Protein AF-A0A1F6PQD3-F1 (afdb_monomer_lite)

pLDDT: mean 95.88, std 4.0, range [68.31, 98.69]

Structure (mmCIF, N/CA/C/O backbone):
data_AF-A0A1F6PQD3-F1
#
_entry.id   AF-A0A1F6PQD3-F1
#
loop_
_atom_site.group_PDB
_atom_site.id
_atom_site.type_symbol
_atom_site.label_atom_id
_atom_site.label_alt_id
_atom_site.label_comp_id
_atom_site.label_asym_id
_atom_site.label_entity_id
_atom_site.label_seq_id
_atom_site.pdbx_PDB_ins_code
_atom_site.Cartn_x
_atom_site.Cartn_y
_atom_site.Cartn_z
_atom_site.occupancy
_atom_site.B_iso_or_equiv
_atom_site.auth_seq_id
_atom_site.auth_comp_id
_atom_site.auth_asym_id
_atom_site.auth_atom_id
_atom_site.pdbx_PDB_model_num
ATOM 1 N N . MET A 1 1 ? 11.817 4.714 0.431 1.00 91.12 1 MET A N 1
ATOM 2 C CA . MET A 1 1 ? 10.820 5.778 0.144 1.00 91.12 1 MET A CA 1
ATOM 3 C C . MET A 1 1 ? 11.456 7.065 -0.376 1.00 91.12 1 MET A C 1
ATOM 5 O O . MET A 1 1 ? 10.840 7.738 -1.194 1.00 91.12 1 MET A O 1
ATOM 9 N N . ASP A 1 2 ? 12.665 7.434 0.057 1.00 92.88 2 ASP A N 1
ATOM 10 C CA . ASP A 1 2 ? 13.266 8.710 -0.346 1.00 92.88 2 ASP A CA 1
ATOM 11 C C . ASP A 1 2 ? 13.499 8.854 -1.857 1.00 92.88 2 ASP A C 1
ATOM 13 O O . ASP A 1 2 ? 13.842 7.905 -2.570 1.00 92.88 2 ASP A O 1
ATOM 17 N N . GLY A 1 3 ? 13.272 10.077 -2.343 1.00 91.56 3 GLY A N 1
ATOM 18 C CA . GLY A 1 3 ? 13.348 10.443 -3.755 1.00 91.56 3 GLY A CA 1
ATOM 19 C C . GLY A 1 3 ? 12.320 9.735 -4.643 1.00 91.56 3 GLY A C 1
ATOM 20 O O . GLY A 1 3 ? 12.621 9.506 -5.810 1.00 91.56 3 GLY A O 1
ATOM 21 N N . THR A 1 4 ? 11.185 9.310 -4.090 1.00 96.62 4 THR A N 1
ATOM 22 C CA . THR A 1 4 ? 10.043 8.796 -4.862 1.00 96.62 4 THR A CA 1
ATOM 23 C C . THR A 1 4 ? 8.781 9.590 -4.527 1.00 96.62 4 THR A C 1
ATOM 25 O O . THR A 1 4 ? 8.792 10.398 -3.590 1.00 96.62 4 THR A O 1
ATOM 28 N N . SER A 1 5 ? 7.678 9.333 -5.228 1.00 97.38 5 SER A N 1
ATOM 29 C CA . SER A 1 5 ? 6.355 9.879 -4.887 1.00 97.38 5 SER A CA 1
ATOM 30 C C . SER A 1 5 ? 5.873 9.478 -3.480 1.00 97.38 5 SER A C 1
ATOM 32 O O . SER A 1 5 ? 4.985 10.126 -2.926 1.00 97.38 5 SER A O 1
ATOM 34 N N . ALA A 1 6 ? 6.522 8.508 -2.820 1.00 97.69 6 ALA A N 1
ATOM 35 C CA . ALA A 1 6 ? 6.248 8.055 -1.450 1.00 97.69 6 ALA A CA 1
ATOM 36 C C . ALA A 1 6 ? 6.547 9.085 -0.330 1.00 97.69 6 ALA A C 1
ATOM 38 O O . ALA A 1 6 ? 6.495 8.744 0.853 1.00 97.69 6 ALA A O 1
ATOM 39 N N . SER A 1 7 ? 6.905 10.334 -0.657 1.00 96.88 7 SER A N 1
ATOM 40 C CA . SER A 1 7 ? 7.257 11.367 0.334 1.00 96.88 7 SER A CA 1
ATOM 41 C C . SER A 1 7 ? 6.113 11.674 1.307 1.00 96.88 7 SER A C 1
ATOM 43 O O . SER A 1 7 ? 6.344 11.801 2.512 1.00 96.88 7 SER A O 1
ATOM 45 N N . TRP A 1 8 ? 4.873 11.746 0.807 1.00 97.12 8 TRP A N 1
ATOM 46 C CA . TRP A 1 8 ? 3.695 11.918 1.660 1.00 97.12 8 TRP A CA 1
ATOM 47 C C . TRP A 1 8 ? 3.503 10.712 2.585 1.00 97.12 8 TRP A C 1
ATOM 49 O O . TRP A 1 8 ? 3.454 10.897 3.801 1.00 97.12 8 TRP A O 1
ATOM 59 N N . ALA A 1 9 ? 3.519 9.490 2.040 1.00 98.25 9 ALA A N 1
ATOM 60 C CA . ALA A 1 9 ? 3.370 8.267 2.827 1.00 98.25 9 ALA A CA 1
ATOM 61 C C . ALA A 1 9 ? 4.427 8.146 3.931 1.00 98.25 9 ALA A C 1
ATOM 63 O O . ALA A 1 9 ? 4.099 7.843 5.074 1.00 98.25 9 ALA A O 1
ATOM 64 N N . LYS A 1 10 ? 5.694 8.467 3.634 1.00 98.31 10 LYS A N 1
ATOM 65 C CA . LYS A 1 10 ? 6.766 8.493 4.640 1.00 98.31 10 LYS A CA 1
ATOM 66 C C . LYS A 1 10 ? 6.420 9.430 5.800 1.00 98.31 10 LYS A C 1
ATOM 68 O O . LYS A 1 10 ? 6.583 9.054 6.957 1.00 98.31 10 LYS A O 1
ATOM 73 N N . LYS A 1 11 ? 5.947 10.647 5.512 1.00 98.25 11 LYS A N 1
ATOM 74 C CA . LYS A 1 11 ? 5.551 11.611 6.553 1.00 98.25 11 LYS A CA 1
ATOM 75 C C . LYS A 1 11 ? 4.341 11.116 7.345 1.00 98.25 11 LYS A C 1
ATOM 77 O O . LYS A 1 11 ? 4.347 11.247 8.566 1.00 98.25 11 LYS A O 1
ATOM 82 N N . ALA A 1 12 ? 3.350 10.535 6.669 1.00 98.12 12 ALA A N 1
ATOM 83 C CA . ALA A 1 12 ? 2.183 9.943 7.309 1.00 98.12 12 ALA A CA 1
ATOM 84 C C . ALA A 1 12 ? 2.594 8.829 8.279 1.00 98.12 12 ALA A C 1
ATOM 86 O O . ALA A 1 12 ? 2.268 8.905 9.459 1.00 98.12 12 ALA A O 1
ATOM 87 N N . ILE A 1 13 ? 3.421 7.876 7.847 1.00 98.44 13 ILE A N 1
ATOM 88 C CA . ILE A 1 13 ? 3.939 6.794 8.699 1.00 98.44 13 ILE A CA 1
ATOM 89 C C . ILE A 1 13 ? 4.696 7.342 9.916 1.00 98.44 13 ILE A C 1
ATOM 91 O O . ILE A 1 13 ? 4.550 6.823 11.019 1.00 98.44 13 ILE A O 1
ATOM 95 N N . LEU A 1 14 ? 5.457 8.426 9.750 1.00 98.38 14 LEU A N 1
ATOM 96 C CA . LEU A 1 14 ? 6.214 9.065 10.833 1.00 98.38 14 LEU A CA 1
ATOM 97 C C . LEU A 1 14 ? 5.371 9.954 11.766 1.00 98.38 14 LEU A C 1
ATOM 99 O O . LEU A 1 14 ? 5.919 10.529 12.703 1.00 98.38 14 LEU A O 1
ATOM 103 N N . GLY A 1 15 ? 4.057 10.053 11.552 1.00 97.69 15 GLY A N 1
ATOM 104 C CA . GLY A 1 15 ? 3.124 10.700 12.478 1.00 97.69 15 GLY A CA 1
ATOM 105 C C . GLY A 1 15 ? 2.415 11.941 11.951 1.00 97.69 15 GLY A C 1
ATOM 106 O O . GLY A 1 15 ? 1.550 12.471 12.642 1.00 97.69 15 GLY A O 1
ATOM 107 N N . ASN A 1 16 ? 2.705 12.379 10.723 1.00 97.94 16 ASN A N 1
ATOM 108 C CA . ASN A 1 16 ? 1.917 13.413 10.047 1.00 97.94 16 ASN A CA 1
ATOM 109 C C . ASN A 1 16 ? 0.663 12.801 9.395 1.00 97.94 16 ASN A C 1
ATOM 111 O O . ASN A 1 16 ? 0.520 12.802 8.173 1.00 97.94 16 ASN A O 1
ATOM 115 N N . ASN A 1 17 ? -0.186 12.203 10.226 1.00 96.31 17 ASN A N 1
ATOM 116 C CA . ASN A 1 17 ? -1.394 11.468 9.857 1.00 96.31 17 ASN A CA 1
ATOM 117 C C . ASN A 1 17 ? -2.545 11.827 10.820 1.00 96.31 17 ASN A C 1
ATOM 119 O O . ASN A 1 17 ? -2.340 12.553 11.796 1.00 96.31 17 ASN A O 1
ATOM 123 N N . ALA A 1 18 ? -3.738 11.275 10.593 1.00 94.12 18 ALA A N 1
ATOM 124 C CA . ALA A 1 18 ? -4.941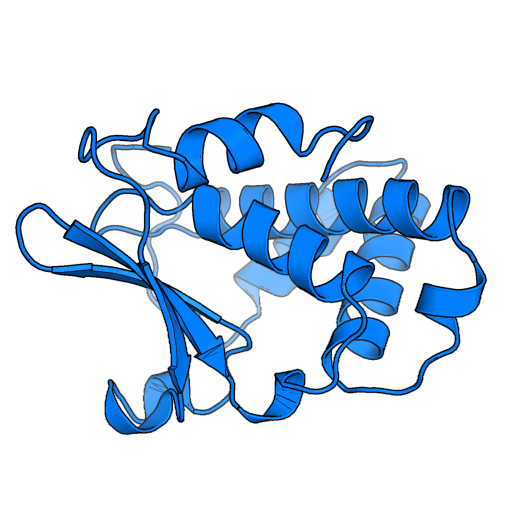 11.549 11.386 1.00 94.12 18 ALA A CA 1
ATOM 125 C C . ALA A 1 18 ? -4.811 11.262 12.899 1.00 94.12 18 ALA A C 1
ATOM 127 O O . ALA A 1 18 ? -5.546 11.838 13.702 1.00 94.12 18 ALA A O 1
ATOM 128 N N . SER A 1 19 ? -3.883 10.396 13.322 1.00 96.00 19 SER A N 1
ATOM 129 C CA . SER A 1 19 ? -3.618 10.143 14.746 1.00 96.00 19 SER A CA 1
ATOM 130 C C . SER A 1 19 ? -2.674 11.148 15.405 1.00 96.00 19 SER A C 1
ATOM 132 O O . SER A 1 19 ? -2.672 11.265 16.636 1.00 96.00 19 SER A O 1
ATOM 134 N N . GLY A 1 20 ? -1.846 11.843 14.619 1.00 97.62 20 GLY A N 1
ATOM 135 C CA . GLY A 1 20 ? -0.723 12.640 15.119 1.00 97.62 20 GLY A CA 1
ATOM 136 C C . GLY A 1 20 ? 0.382 11.809 15.790 1.00 97.62 20 GLY A C 1
ATOM 137 O O . GLY A 1 20 ? 1.197 12.362 16.526 1.00 97.62 20 GLY A O 1
ATOM 138 N N . LEU A 1 21 ? 0.386 10.485 15.603 1.00 98.00 21 LEU A N 1
ATOM 139 C CA . LEU A 1 21 ? 1.349 9.543 16.174 1.00 98.00 21 LEU A CA 1
ATOM 140 C C . LEU A 1 21 ? 1.990 8.711 15.056 1.00 98.00 21 LEU A C 1
ATOM 142 O O . LEU A 1 21 ? 1.303 8.379 14.084 1.00 98.00 21 LEU A O 1
ATOM 146 N N . PRO A 1 22 ? 3.271 8.316 15.180 1.00 98.31 22 PRO A N 1
ATOM 147 C CA . PRO A 1 22 ? 3.871 7.368 14.249 1.00 98.31 22 PRO A CA 1
ATOM 148 C C . PRO A 1 22 ? 3.039 6.086 14.151 1.00 98.31 22 PRO A C 1
ATOM 150 O O . PRO A 1 22 ? 2.603 5.542 15.172 1.00 98.31 22 PRO A O 1
ATOM 153 N N . MET A 1 23 ? 2.816 5.606 12.929 1.00 98.50 23 MET A N 1
ATOM 154 C CA . MET A 1 23 ? 2.128 4.338 12.690 1.00 98.50 23 MET A CA 1
ATOM 155 C C . MET A 1 23 ? 2.992 3.185 13.215 1.00 98.50 23 MET A C 1
ATOM 157 O O . MET A 1 23 ? 4.219 3.208 13.096 1.00 98.50 23 MET A O 1
ATOM 161 N N . LYS A 1 24 ? 2.364 2.164 13.802 1.00 98.19 24 LYS A N 1
ATOM 162 C CA . LYS A 1 24 ? 3.063 0.959 14.270 1.00 98.19 24 LYS A CA 1
ATOM 163 C C . LYS A 1 24 ? 3.087 -0.095 13.172 1.00 98.19 24 LYS A C 1
ATOM 165 O O . LYS A 1 24 ? 2.037 -0.444 12.651 1.00 98.19 24 LYS A O 1
ATOM 170 N N . LEU A 1 25 ? 4.271 -0.601 12.846 1.00 98.00 25 LEU A N 1
ATOM 171 C CA . LEU A 1 25 ? 4.460 -1.625 11.819 1.00 98.00 25 LEU A CA 1
ATOM 172 C C . LEU A 1 25 ? 4.692 -2.982 12.488 1.00 98.00 25 LEU A C 1
ATOM 174 O O . LEU A 1 25 ? 5.531 -3.085 13.384 1.00 98.00 25 LEU A O 1
ATOM 178 N N . GLU A 1 26 ? 3.983 -4.017 12.043 1.00 97.75 26 GLU A N 1
ATOM 179 C CA . GLU A 1 26 ? 4.132 -5.382 12.559 1.00 97.75 26 GLU A CA 1
ATOM 180 C C . GLU A 1 26 ? 3.919 -6.408 11.439 1.00 97.75 26 GLU A C 1
ATOM 182 O O . GLU A 1 26 ? 2.945 -6.330 10.690 1.00 97.75 26 GLU A O 1
ATOM 187 N N . PHE A 1 27 ? 4.813 -7.396 11.340 1.00 98.31 27 PHE A N 1
ATOM 188 C CA . PHE A 1 27 ? 4.552 -8.590 10.538 1.00 98.31 27 PHE A CA 1
ATOM 189 C C . PHE A 1 27 ? 3.675 -9.556 11.336 1.00 98.31 27 PHE A C 1
ATOM 191 O O . PHE A 1 27 ? 4.014 -9.899 12.470 1.00 98.31 27 PHE A O 1
ATOM 198 N N . LYS A 1 28 ? 2.554 -9.990 10.756 1.00 97.12 28 LYS A N 1
ATOM 199 C CA . LYS A 1 28 ? 1.551 -10.814 11.438 1.00 97.12 28 LYS A CA 1
ATOM 200 C C . LYS A 1 28 ? 0.898 -11.821 10.492 1.00 97.12 28 LYS A C 1
ATOM 202 O O . LYS A 1 28 ? 0.817 -11.607 9.283 1.00 97.12 28 LYS A O 1
ATOM 207 N N . ASN A 1 29 ? 0.372 -12.913 11.046 1.00 97.50 29 ASN A N 1
ATOM 208 C CA . ASN A 1 29 ? -0.645 -13.698 10.359 1.00 97.50 29 ASN A CA 1
ATOM 209 C C . ASN A 1 29 ? -1.968 -12.914 10.368 1.00 97.50 29 ASN A C 1
ATOM 211 O O . ASN A 1 29 ? -2.580 -12.734 11.419 1.00 97.50 29 ASN A O 1
ATOM 215 N N . LEU A 1 30 ? -2.406 -12.428 9.206 1.00 96.94 30 LEU A N 1
ATOM 216 C CA . LEU A 1 30 ? -3.596 -11.573 9.117 1.00 96.94 30 LEU A CA 1
ATOM 217 C C . LEU A 1 30 ? -4.900 -12.336 9.399 1.00 96.94 30 LEU A C 1
ATOM 219 O O . LEU A 1 30 ? -5.874 -11.726 9.836 1.00 96.94 30 LEU A O 1
ATOM 223 N N . ALA A 1 31 ? -4.896 -13.666 9.256 1.00 96.75 31 ALA A N 1
ATOM 224 C CA . ALA A 1 31 ? -6.027 -14.512 9.638 1.00 96.75 31 ALA A CA 1
ATOM 225 C C . ALA A 1 31 ? -6.347 -14.446 11.145 1.00 96.75 31 ALA A C 1
ATOM 227 O O . ALA A 1 31 ? -7.482 -14.701 11.538 1.00 96.75 31 ALA A O 1
ATOM 228 N N . ASP A 1 32 ? -5.370 -14.066 11.981 1.00 96.19 32 ASP A N 1
ATOM 229 C CA . ASP A 1 32 ? -5.567 -13.880 13.424 1.00 96.19 32 ASP A CA 1
ATOM 230 C C . ASP A 1 32 ? -6.421 -12.635 13.738 1.00 96.19 32 ASP A C 1
ATOM 232 O O . ASP A 1 32 ? -6.930 -12.502 14.849 1.00 96.19 32 ASP A O 1
ATOM 236 N N . ILE A 1 33 ? -6.543 -11.698 12.785 1.00 93.38 33 ILE A N 1
ATOM 237 C CA . ILE A 1 33 ? -7.430 -10.528 12.886 1.00 93.38 33 ILE A CA 1
ATOM 238 C C . ILE A 1 33 ? -8.832 -10.913 12.404 1.00 93.38 33 ILE A C 1
ATOM 240 O O . ILE A 1 33 ? -9.811 -10.701 13.114 1.00 93.38 33 ILE A O 1
ATOM 244 N N . SER A 1 34 ? -8.921 -11.486 11.203 1.00 93.38 34 SER A N 1
ATOM 245 C CA . SER A 1 34 ? -10.133 -12.099 10.655 1.00 93.38 34 SER A CA 1
ATOM 246 C C . SER A 1 34 ? -9.741 -13.119 9.582 1.00 93.38 34 SER A C 1
ATOM 248 O O . SER A 1 34 ? -8.846 -12.820 8.784 1.00 93.38 34 SER A O 1
ATOM 250 N N . PRO A 1 35 ? -10.420 -14.280 9.480 1.00 92.94 35 PRO A N 1
ATOM 251 C CA .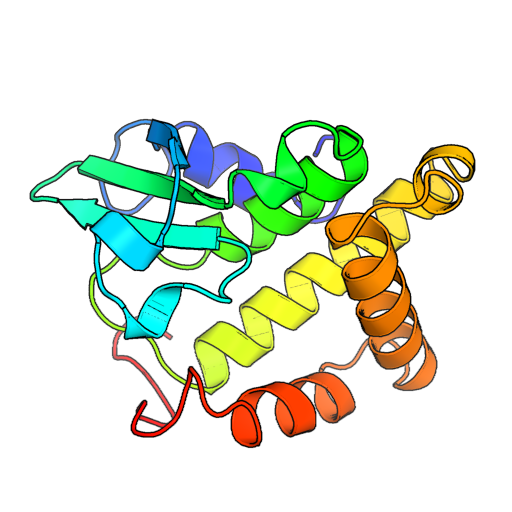 PRO A 1 35 ? -10.206 -15.235 8.391 1.00 92.94 35 PRO A CA 1
ATOM 252 C C . PRO A 1 35 ? -10.320 -14.615 6.992 1.00 92.94 35 PRO A C 1
ATOM 254 O O . PRO A 1 35 ? -9.616 -15.043 6.078 1.00 92.94 35 PRO A O 1
ATOM 257 N N . ASP A 1 36 ? -11.141 -13.573 6.835 1.00 91.38 36 ASP A N 1
ATOM 258 C CA . ASP A 1 36 ? -11.335 -12.869 5.560 1.00 91.38 36 ASP A CA 1
ATOM 259 C C . ASP A 1 36 ? -10.050 -12.193 5.057 1.00 91.38 36 ASP A C 1
ATOM 261 O O . ASP A 1 36 ? -9.851 -12.027 3.853 1.00 91.38 36 ASP A O 1
ATOM 265 N N . TYR A 1 37 ? -9.131 -11.864 5.969 1.00 93.62 37 TYR A N 1
ATOM 266 C CA . TYR A 1 37 ? -7.863 -11.213 5.653 1.00 93.62 37 TYR A CA 1
ATOM 267 C C . TYR A 1 37 ? -6.708 -12.188 5.428 1.00 93.62 37 TYR A C 1
ATOM 269 O O . TYR A 1 37 ? -5.589 -11.754 5.156 1.00 93.62 37 TYR A O 1
ATOM 277 N N . ALA A 1 38 ? -6.939 -13.503 5.504 1.00 93.25 38 ALA A N 1
ATOM 278 C CA . ALA A 1 38 ? -5.877 -14.511 5.426 1.00 93.25 38 ALA A CA 1
ATOM 279 C C . ALA A 1 38 ? -4.971 -14.352 4.189 1.00 93.25 38 ALA A C 1
ATOM 281 O O . ALA A 1 38 ? -3.760 -14.571 4.260 1.00 93.25 38 ALA A O 1
ATOM 282 N N . ASN A 1 39 ? -5.555 -13.929 3.065 1.00 92.81 39 ASN A N 1
ATOM 283 C CA . ASN A 1 39 ? -4.851 -13.787 1.792 1.00 92.81 39 ASN A CA 1
ATOM 284 C C . ASN A 1 39 ? -4.352 -12.366 1.500 1.00 92.81 39 ASN A C 1
ATOM 286 O O . ASN A 1 39 ? -3.627 -12.183 0.519 1.00 92.81 39 ASN A O 1
ATOM 290 N N . PHE A 1 40 ? -4.689 -11.383 2.338 1.00 95.81 40 PHE A N 1
ATOM 291 C CA . PHE A 1 40 ? -4.281 -9.994 2.141 1.00 95.81 40 PHE A CA 1
ATOM 292 C C . PHE A 1 40 ? -2.761 -9.866 2.301 1.00 95.81 40 PHE A C 1
ATOM 294 O O . PHE A 1 40 ? -2.110 -10.670 2.980 1.00 95.81 40 PHE A O 1
ATOM 301 N N . ASP A 1 41 ? -2.180 -8.878 1.625 1.00 97.50 41 ASP A N 1
ATOM 302 C CA . ASP A 1 41 ? -0.742 -8.609 1.689 1.00 97.50 41 ASP A CA 1
ATOM 303 C C . ASP A 1 41 ? -0.385 -7.731 2.887 1.00 97.50 41 ASP A C 1
ATOM 305 O O . ASP A 1 41 ? 0.616 -7.989 3.561 1.00 97.50 41 ASP A O 1
ATOM 309 N N . ALA A 1 42 ? -1.232 -6.751 3.185 1.00 97.94 42 ALA A N 1
ATOM 310 C CA . ALA A 1 42 ? -1.175 -5.928 4.376 1.00 97.94 42 ALA A CA 1
ATOM 311 C C . ALA A 1 42 ? -2.567 -5.362 4.713 1.00 97.94 42 ALA A C 1
ATOM 313 O O . ALA A 1 42 ? -3.539 -5.622 4.000 1.00 97.94 42 ALA A O 1
ATOM 314 N N . LEU A 1 43 ? -2.652 -4.694 5.864 1.00 96.12 43 LEU A N 1
ATOM 315 C CA . LEU A 1 43 ? -3.827 -3.982 6.356 1.00 96.12 43 LEU A CA 1
ATOM 316 C C . LEU A 1 43 ? -3.406 -2.712 7.103 1.00 96.12 43 LEU A C 1
ATOM 318 O O . LEU A 1 43 ? -2.668 -2.785 8.095 1.00 96.12 43 LEU A O 1
ATOM 322 N N . GLY A 1 44 ? -3.971 -1.578 6.709 1.00 95.38 44 GLY A N 1
ATOM 323 C CA . GLY A 1 44 ? -4.124 -0.401 7.548 1.00 95.38 44 GLY A CA 1
ATOM 324 C C . GLY A 1 44 ? -5.165 -0.675 8.630 1.00 95.38 44 GLY A C 1
ATOM 325 O O . GLY A 1 44 ? -6.261 -1.161 8.354 1.00 95.38 44 GLY A O 1
ATOM 326 N N . TRP A 1 45 ? -4.821 -0.414 9.889 1.00 94.81 45 TRP A N 1
ATOM 327 C CA . TRP A 1 45 ? -5.714 -0.705 11.007 1.00 94.81 45 TRP A CA 1
ATOM 328 C C . TRP A 1 45 ? -5.695 0.395 12.054 1.00 94.81 45 TRP A C 1
ATOM 330 O O . TRP A 1 45 ? -4.638 0.809 12.538 1.00 94.81 45 TRP A O 1
ATOM 340 N N . LYS A 1 46 ? -6.877 0.827 12.485 1.00 93.62 46 LYS A N 1
ATOM 341 C CA . LYS A 1 46 ? -7.028 1.793 13.569 1.00 93.62 46 LYS A CA 1
ATOM 342 C C . LYS A 1 46 ? -7.486 1.095 14.843 1.00 93.62 46 LYS A C 1
ATOM 344 O O . LYS A 1 46 ? -8.440 0.326 14.854 1.00 93.62 46 LYS A O 1
ATOM 349 N N . LYS A 1 47 ? -6.791 1.363 15.950 1.00 92.81 47 LYS A N 1
ATOM 350 C CA . LYS A 1 47 ? -7.191 0.909 17.288 1.00 92.81 47 LYS A CA 1
ATOM 351 C C . LYS A 1 47 ? -7.147 2.082 18.256 1.00 92.81 47 LYS A C 1
ATOM 353 O O . LYS A 1 47 ? -6.084 2.481 18.741 1.00 92.81 47 LYS A O 1
ATOM 358 N N . GLY A 1 48 ? -8.322 2.641 18.539 1.00 93.25 48 GLY A N 1
ATOM 359 C CA . GLY A 1 48 ? -8.438 3.886 19.292 1.00 93.25 48 GLY A CA 1
ATOM 360 C C . GLY A 1 48 ? -7.729 5.022 18.554 1.00 93.25 48 GLY A C 1
ATOM 361 O O . GLY A 1 48 ? -8.031 5.302 17.397 1.00 93.25 48 GLY A O 1
ATOM 362 N N . LYS A 1 49 ? -6.758 5.669 19.210 1.00 94.69 49 LYS A N 1
ATOM 363 C CA . LYS A 1 49 ? -5.965 6.737 18.583 1.00 94.69 49 LYS A CA 1
ATOM 364 C C . LYS A 1 49 ? -4.806 6.211 17.729 1.00 94.69 49 LYS A C 1
ATOM 366 O O . LYS A 1 49 ? -4.299 6.956 16.912 1.00 94.69 49 LYS A O 1
ATOM 371 N N . GLN A 1 50 ? -4.356 4.972 17.904 1.00 97.19 50 GLN A N 1
ATOM 372 C CA . GLN A 1 50 ? -3.155 4.473 17.230 1.00 97.19 50 GLN A CA 1
ATOM 373 C C . GLN A 1 50 ? -3.493 3.867 15.862 1.00 97.19 50 GLN A C 1
ATOM 375 O O . GLN A 1 50 ? -4.391 3.030 15.763 1.00 97.19 50 GLN A O 1
ATOM 380 N N . LEU A 1 51 ? -2.721 4.243 14.840 1.00 97.88 51 LEU A N 1
ATOM 381 C CA . LEU A 1 51 ? -2.718 3.595 13.528 1.00 97.88 51 LEU A CA 1
ATOM 382 C C . LEU A 1 51 ? -1.636 2.514 13.457 1.00 97.88 51 LEU A C 1
ATOM 384 O O . LEU A 1 51 ? -0.536 2.681 14.000 1.00 97.88 51 LEU A O 1
ATOM 388 N N . TYR A 1 52 ? -1.957 1.426 12.775 1.00 97.94 52 TYR A N 1
ATOM 389 C CA . TYR A 1 52 ? -1.112 0.265 12.556 1.00 97.94 52 TYR A CA 1
ATOM 390 C C . TYR A 1 52 ? -1.054 -0.048 11.065 1.00 97.94 52 TYR A C 1
ATOM 392 O O . TYR A 1 52 ? -2.025 0.167 10.346 1.00 97.94 52 TYR A O 1
ATOM 400 N N . ILE A 1 53 ? 0.077 -0.590 10.635 1.00 98.50 53 ILE A N 1
ATOM 401 C CA . ILE A 1 53 ? 0.217 -1.283 9.362 1.00 98.50 53 ILE A CA 1
ATOM 402 C C . ILE A 1 53 ? 0.632 -2.712 9.696 1.00 98.50 53 ILE A C 1
ATOM 404 O O . ILE A 1 53 ? 1.745 -2.947 10.181 1.00 98.50 53 ILE A O 1
ATOM 408 N N . PHE A 1 54 ? -0.269 -3.660 9.462 1.00 98.38 54 PHE A N 1
ATOM 409 C CA . PHE A 1 54 ? 0.025 -5.082 9.586 1.00 98.38 54 PHE A CA 1
ATOM 410 C C . PHE A 1 54 ? 0.438 -5.628 8.229 1.00 98.38 54 PHE A C 1
ATOM 412 O O . PHE A 1 54 ? -0.298 -5.477 7.264 1.00 98.38 54 PHE A O 1
ATOM 419 N N . ILE A 1 55 ? 1.593 -6.281 8.149 1.00 98.62 55 ILE A N 1
ATOM 420 C CA . ILE A 1 55 ? 2.091 -6.897 6.915 1.00 98.62 55 ILE A CA 1
ATOM 421 C C . ILE A 1 55 ? 2.020 -8.410 7.072 1.00 98.62 55 ILE A C 1
ATOM 423 O O . ILE A 1 55 ? 2.434 -8.955 8.095 1.00 98.62 55 ILE A O 1
ATOM 427 N N . ASN A 1 56 ? 1.516 -9.114 6.063 1.00 98.31 56 ASN A N 1
ATOM 428 C CA . ASN A 1 56 ? 1.432 -10.567 6.114 1.00 98.31 56 ASN A CA 1
ATOM 429 C C . ASN A 1 56 ? 2.832 -11.196 6.254 1.00 98.31 56 ASN A C 1
ATOM 431 O O . ASN A 1 56 ? 3.769 -10.827 5.541 1.00 98.31 56 ASN A O 1
ATOM 435 N N . ASN A 1 57 ? 2.970 -12.187 7.139 1.00 97.62 57 ASN A N 1
ATOM 436 C CA . ASN A 1 57 ? 4.228 -12.903 7.388 1.00 97.62 57 ASN A CA 1
ATOM 437 C C . ASN A 1 57 ? 4.895 -13.466 6.123 1.00 97.62 57 ASN A C 1
ATOM 439 O O . ASN A 1 57 ? 6.121 -13.563 6.078 1.00 97.62 57 ASN A O 1
ATOM 443 N N . LYS A 1 58 ? 4.121 -13.782 5.074 1.00 96.88 58 LYS A N 1
ATOM 444 C CA . LYS A 1 58 ? 4.659 -14.246 3.782 1.00 96.88 58 LYS A CA 1
ATOM 445 C C . LYS A 1 58 ? 5.624 -13.244 3.117 1.00 96.88 58 LYS A C 1
ATOM 447 O O . LYS A 1 58 ? 6.393 -13.634 2.243 1.00 96.88 58 LYS A O 1
ATOM 452 N N . HIS A 1 59 ? 5.620 -11.981 3.553 1.00 98.06 59 HIS A N 1
ATOM 453 C CA . HIS A 1 59 ? 6.431 -10.893 2.996 1.00 98.06 59 HIS A CA 1
ATOM 454 C C . HIS A 1 59 ? 7.630 -10.480 3.858 1.00 98.06 59 HIS A C 1
ATOM 456 O O . HIS A 1 59 ? 8.306 -9.515 3.515 1.00 98.06 59 HIS A O 1
ATOM 462 N N . GLN A 1 60 ? 7.939 -11.190 4.950 1.00 96.31 60 GLN A N 1
ATOM 463 C CA . GLN A 1 60 ? 9.046 -10.830 5.860 1.00 96.31 60 GLN A CA 1
ATOM 464 C C . GLN A 1 60 ? 10.412 -10.718 5.167 1.00 96.31 60 GLN A C 1
ATOM 466 O O . GLN A 1 60 ? 11.237 -9.897 5.556 1.00 96.31 60 GLN A O 1
ATOM 471 N N . ASN A 1 61 ? 10.632 -11.518 4.123 1.00 95.31 61 ASN A N 1
ATOM 472 C CA . ASN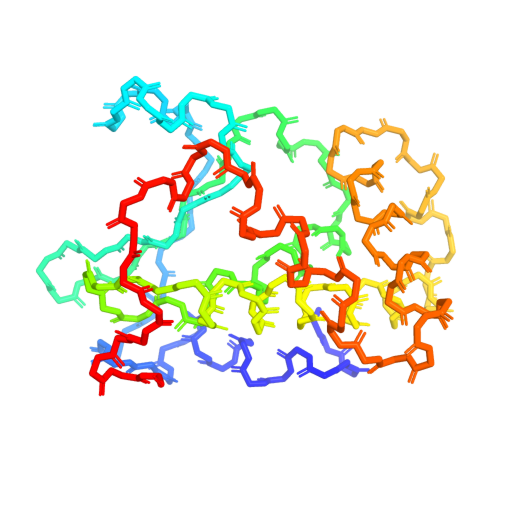 A 1 61 ? 11.880 -11.539 3.356 1.00 95.31 61 ASN A CA 1
ATOM 473 C C . ASN A 1 61 ? 11.800 -10.716 2.059 1.00 95.31 61 ASN A C 1
ATOM 475 O O . ASN A 1 61 ? 12.676 -10.833 1.201 1.00 95.31 61 ASN A O 1
ATOM 479 N N . ALA A 1 62 ? 10.738 -9.929 1.864 1.00 98.00 62 ALA A N 1
ATOM 480 C CA . ALA A 1 62 ? 10.629 -9.067 0.697 1.00 98.00 62 ALA A CA 1
ATOM 481 C C . ALA A 1 62 ? 11.692 -7.952 0.745 1.00 98.00 62 ALA A C 1
ATOM 483 O O . ALA A 1 62 ? 12.025 -7.460 1.827 1.00 98.00 62 ALA A O 1
ATOM 484 N N . PRO A 1 63 ? 12.230 -7.523 -0.411 1.00 97.94 63 PRO A N 1
ATOM 485 C CA . PRO A 1 63 ? 13.215 -6.451 -0.441 1.00 97.94 63 PRO A CA 1
ATOM 486 C C . PRO A 1 63 ? 12.628 -5.139 0.089 1.00 97.94 63 PRO A C 1
ATOM 488 O O . PRO A 1 63 ? 11.427 -4.876 -0.030 1.00 97.94 63 PRO A O 1
ATOM 491 N N . ALA A 1 64 ? 13.490 -4.286 0.644 1.00 97.56 64 ALA A N 1
ATOM 492 C CA . ALA A 1 64 ? 13.086 -3.028 1.269 1.00 97.56 64 ALA A CA 1
ATOM 493 C C . ALA A 1 64 ? 12.314 -2.108 0.306 1.00 97.56 64 ALA A C 1
ATOM 495 O O . ALA A 1 64 ? 11.419 -1.381 0.725 1.00 97.56 64 ALA A O 1
ATOM 496 N N . GLU A 1 65 ? 12.620 -2.155 -0.988 1.00 98.25 65 GLU A N 1
ATOM 497 C CA . GLU A 1 65 ? 11.922 -1.438 -2.053 1.00 98.25 65 GLU A CA 1
ATOM 498 C C . GLU A 1 65 ? 10.472 -1.901 -2.225 1.00 98.25 65 GLU A C 1
ATOM 500 O O . GLU A 1 65 ? 9.569 -1.077 -2.398 1.00 98.25 65 GLU A O 1
ATOM 505 N N . ALA A 1 66 ? 10.244 -3.214 -2.156 1.00 98.50 66 ALA A N 1
ATOM 506 C CA . ALA A 1 66 ? 8.915 -3.800 -2.251 1.00 98.50 66 ALA A CA 1
ATOM 507 C C . ALA A 1 66 ? 8.093 -3.455 -1.005 1.00 98.50 66 ALA A C 1
ATOM 509 O O . ALA A 1 66 ? 6.978 -2.951 -1.123 1.00 98.50 66 ALA A O 1
ATOM 510 N N . LEU A 1 67 ? 8.689 -3.606 0.184 1.00 98.62 67 LEU A N 1
ATOM 511 C CA . LEU A 1 67 ? 8.069 -3.190 1.444 1.00 98.62 67 LEU A CA 1
ATOM 512 C C . LEU A 1 67 ? 7.768 -1.688 1.455 1.00 98.62 67 LEU A C 1
ATOM 514 O O . LEU A 1 67 ? 6.691 -1.291 1.870 1.00 98.62 67 LEU A O 1
ATOM 518 N N . ALA A 1 68 ? 8.664 -0.838 0.950 1.00 98.31 68 ALA A N 1
ATOM 519 C CA . ALA A 1 68 ? 8.418 0.600 0.855 1.00 98.31 68 ALA A CA 1
ATOM 520 C C . ALA A 1 68 ? 7.239 0.947 -0.068 1.00 98.31 68 ALA A C 1
ATOM 522 O O . ALA A 1 68 ? 6.549 1.931 0.188 1.00 98.31 68 ALA A O 1
ATOM 523 N N . SER A 1 69 ? 7.018 0.161 -1.123 1.00 98.69 69 SER A N 1
ATOM 524 C CA . SER A 1 69 ? 5.886 0.345 -2.038 1.00 98.69 69 SER A CA 1
ATOM 525 C C . SER A 1 69 ? 4.579 -0.088 -1.366 1.00 98.69 69 SER A C 1
ATOM 527 O O . SER A 1 69 ? 3.620 0.682 -1.345 1.00 98.69 69 SER A O 1
ATOM 529 N N . LEU A 1 70 ? 4.575 -1.243 -0.695 1.00 98.69 70 LEU A N 1
ATOM 530 C CA . LEU A 1 70 ? 3.434 -1.698 0.104 1.00 98.69 70 LEU A CA 1
ATOM 531 C C . LEU A 1 70 ? 3.102 -0.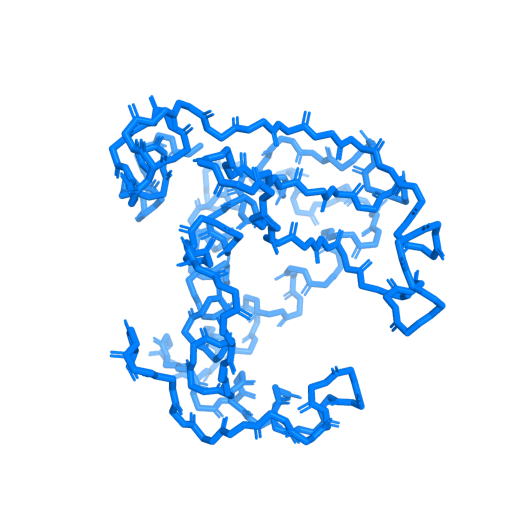710 1.233 1.00 98.69 70 LEU A C 1
ATOM 533 O O . LEU A 1 70 ? 1.960 -0.327 1.422 1.00 98.69 70 LEU A O 1
ATOM 537 N N . LEU A 1 71 ? 4.106 -0.191 1.938 1.00 98.69 71 LEU A N 1
ATOM 538 C CA . LEU A 1 71 ? 3.897 0.814 2.982 1.00 98.69 71 LEU A CA 1
ATOM 539 C C . LEU A 1 71 ? 3.294 2.120 2.445 1.00 98.69 71 LEU A C 1
ATOM 541 O O . LEU A 1 71 ? 2.579 2.796 3.179 1.00 98.69 71 LEU A O 1
ATOM 545 N N . SER A 1 72 ? 3.570 2.501 1.191 1.00 98.62 72 SER A N 1
ATOM 546 C CA . SER A 1 72 ? 2.925 3.683 0.604 1.00 98.62 72 SER A CA 1
ATOM 547 C C . SER A 1 72 ? 1.435 3.502 0.351 1.00 98.62 72 SER A C 1
ATOM 549 O O . SER A 1 72 ? 0.696 4.470 0.510 1.00 98.62 72 SER A O 1
ATOM 551 N N . HIS A 1 73 ? 1.009 2.277 0.041 1.00 98.44 73 HIS A N 1
ATOM 552 C CA . HIS A 1 73 ? -0.399 1.903 -0.021 1.00 98.44 73 HIS A CA 1
ATOM 553 C C . HIS A 1 73 ? -1.052 2.091 1.346 1.00 98.44 73 HIS A C 1
ATOM 555 O O . HIS A 1 73 ? -1.962 2.894 1.507 1.00 98.44 73 HIS A O 1
ATOM 561 N N . GLU A 1 74 ? -0.534 1.395 2.357 1.00 98.12 74 GLU A N 1
ATOM 562 C CA . GLU A 1 74 ? -1.190 1.302 3.664 1.00 98.12 74 GLU A CA 1
ATOM 563 C C . GLU A 1 74 ? -1.205 2.634 4.424 1.00 98.12 74 GLU A C 1
ATOM 565 O O . GLU A 1 74 ? -2.023 2.846 5.313 1.00 98.12 74 GLU A O 1
ATOM 570 N N . ALA A 1 75 ? -0.323 3.572 4.064 1.00 97.44 75 ALA A N 1
ATOM 571 C CA . ALA A 1 75 ? -0.336 4.929 4.603 1.00 97.44 75 ALA A CA 1
ATOM 572 C C . ALA A 1 75 ? -1.571 5.754 4.183 1.00 97.44 75 ALA A C 1
ATOM 574 O O . ALA A 1 75 ? -1.843 6.788 4.805 1.00 97.44 75 ALA A O 1
ATOM 575 N N . VAL A 1 76 ? -2.284 5.335 3.128 1.00 96.75 76 VAL A N 1
ATOM 576 C CA . VAL A 1 76 ? -3.538 5.954 2.667 1.00 96.75 76 VAL A CA 1
ATOM 577 C C . VAL A 1 76 ? -4.648 5.748 3.698 1.00 96.75 76 VAL A C 1
ATOM 579 O O . VAL A 1 76 ? -5.346 6.703 4.029 1.00 96.75 76 VAL A O 1
ATOM 582 N N . HIS A 1 77 ? -4.732 4.552 4.280 1.00 95.00 77 HIS A N 1
ATOM 583 C CA . HIS A 1 77 ? -5.794 4.165 5.206 1.00 95.00 77 HIS A CA 1
ATOM 584 C C . HIS A 1 77 ? -5.547 4.728 6.614 1.00 95.00 77 HIS A C 1
ATOM 586 O O . HIS A 1 77 ? -4.751 4.204 7.399 1.00 95.00 77 HIS A O 1
ATOM 592 N N . GLN A 1 78 ? -6.220 5.833 6.946 1.00 92.50 78 GLN A N 1
ATOM 593 C CA . GLN A 1 78 ? -6.043 6.548 8.223 1.00 92.50 78 GLN A CA 1
ATOM 594 C C . GLN A 1 78 ? -7.286 6.550 9.125 1.00 92.50 78 GLN A C 1
ATOM 596 O O . GLN A 1 78 ? -7.258 7.122 10.224 1.00 92.50 78 GLN A O 1
ATOM 601 N N . ASP A 1 79 ? -8.365 5.896 8.704 1.00 90.00 79 ASP A N 1
ATOM 602 C CA . ASP A 1 79 ? -9.564 5.686 9.507 1.00 90.00 79 ASP A CA 1
ATOM 603 C C . ASP A 1 79 ? -10.081 4.235 9.408 1.00 90.00 79 ASP A C 1
ATOM 605 O O . ASP A 1 79 ? -9.324 3.330 9.069 1.00 90.00 79 ASP A O 1
ATOM 609 N N . GLU A 1 80 ? -11.301 3.985 9.887 1.00 89.50 80 GLU A N 1
ATOM 610 C CA . GLU A 1 80 ? -11.902 2.639 9.952 1.00 89.50 80 GLU A CA 1
ATOM 611 C C . GLU A 1 80 ? -12.752 2.312 8.716 1.00 89.50 80 GLU A C 1
ATOM 613 O O . GLU A 1 80 ? -13.305 1.217 8.612 1.00 89.50 80 GLU A O 1
ATOM 618 N N . LEU A 1 81 ? -12.903 3.269 7.804 1.00 90.94 81 LEU A N 1
ATOM 619 C CA . LEU A 1 81 ? -13.674 3.145 6.584 1.00 90.94 81 LEU A CA 1
ATOM 620 C C . LEU A 1 81 ? -12.711 2.900 5.425 1.00 90.94 81 LEU A C 1
ATOM 622 O O . LEU A 1 81 ? -11.589 3.387 5.400 1.00 90.94 81 LEU A O 1
ATOM 626 N N . CYS A 1 82 ? -13.173 2.122 4.457 1.00 92.81 82 CYS A N 1
ATOM 627 C CA . CYS A 1 82 ? -12.454 1.883 3.219 1.00 92.81 82 CYS A CA 1
ATOM 628 C C . CYS A 1 82 ? -13.464 1.867 2.071 1.00 92.81 82 CYS A C 1
ATOM 630 O O . CYS A 1 82 ? -14.644 1.546 2.266 1.00 92.81 82 CYS A O 1
ATOM 632 N N . SER A 1 83 ? -13.021 2.245 0.879 1.00 96.31 83 SER A N 1
ATOM 633 C CA . SER A 1 83 ? -13.843 2.271 -0.323 1.00 96.31 83 SER A CA 1
ATOM 634 C C . SER A 1 83 ? -13.091 1.761 -1.545 1.00 96.31 83 SER A C 1
ATOM 636 O O . SER A 1 83 ? -11.862 1.704 -1.571 1.00 96.31 83 SER A O 1
ATOM 638 N N . LEU A 1 84 ? -13.836 1.398 -2.589 1.00 97.31 84 LEU A N 1
ATOM 639 C CA . LEU A 1 84 ? -13.243 0.909 -3.835 1.00 97.31 84 LEU A CA 1
ATOM 640 C C . LEU A 1 84 ? -12.359 1.964 -4.516 1.00 97.31 84 LEU A C 1
ATOM 642 O O . LEU A 1 84 ? -11.356 1.613 -5.142 1.00 97.31 84 LEU A O 1
ATOM 646 N N . GLU A 1 85 ? -12.709 3.246 -4.412 1.00 96.94 85 GLU A N 1
ATOM 647 C CA . GLU A 1 85 ? -11.888 4.329 -4.963 1.00 96.94 85 GLU A CA 1
ATOM 648 C C . GLU A 1 85 ? -10.613 4.569 -4.160 1.00 96.94 85 GLU A C 1
ATOM 650 O O . GLU A 1 85 ? -9.557 4.793 -4.754 1.00 96.94 85 GLU A O 1
ATOM 655 N N . GLU A 1 86 ? -10.693 4.451 -2.837 1.00 97.06 86 GLU A N 1
ATOM 656 C CA . GLU A 1 86 ? -9.538 4.557 -1.948 1.00 97.06 86 GLU A CA 1
ATOM 657 C C . GLU A 1 86 ? -8.523 3.438 -2.223 1.00 97.06 86 GLU A C 1
ATOM 659 O O . GLU A 1 86 ? -7.349 3.717 -2.462 1.00 97.06 86 GLU A O 1
ATOM 664 N N . GLU A 1 87 ? -8.980 2.185 -2.326 1.00 97.31 87 GLU A N 1
ATOM 665 C CA . GLU A 1 87 ? -8.145 1.042 -2.727 1.00 97.31 87 GLU A CA 1
ATOM 666 C C . GLU A 1 87 ? -7.579 1.218 -4.141 1.00 97.31 87 GLU A C 1
ATOM 668 O O . GLU A 1 87 ? -6.405 0.956 -4.395 1.00 97.31 87 GLU A O 1
ATOM 673 N N . THR A 1 88 ? -8.382 1.720 -5.085 1.00 97.88 88 THR A N 1
ATOM 674 C CA . THR A 1 88 ? -7.913 1.996 -6.454 1.00 97.88 88 THR A CA 1
ATOM 675 C C . THR A 1 88 ? -6.766 3.002 -6.455 1.00 97.88 88 THR A C 1
ATOM 677 O O . THR A 1 88 ? -5.775 2.816 -7.173 1.00 97.88 88 THR A O 1
ATOM 680 N N . TYR A 1 89 ? -6.879 4.061 -5.656 1.00 97.50 89 TYR A N 1
ATOM 681 C CA . TYR A 1 89 ? -5.811 5.032 -5.482 1.00 97.50 89 TYR A CA 1
ATOM 682 C C . TYR A 1 89 ? -4.594 4.414 -4.793 1.00 97.50 89 TYR A C 1
ATOM 684 O O . TYR A 1 89 ? -3.482 4.573 -5.296 1.00 97.50 89 TYR A O 1
ATOM 692 N N . ALA A 1 90 ? -4.784 3.674 -3.701 1.00 97.94 90 ALA A N 1
ATOM 693 C CA . ALA A 1 90 ? -3.699 3.080 -2.929 1.00 97.94 90 ALA A CA 1
ATOM 694 C C . ALA A 1 90 ? -2.891 2.058 -3.751 1.00 97.94 90 ALA A C 1
ATOM 696 O O . ALA A 1 90 ? -1.661 2.132 -3.795 1.00 97.94 90 ALA A O 1
ATOM 697 N N . TRP A 1 91 ? -3.562 1.193 -4.522 1.00 98.38 91 TRP A N 1
ATOM 698 C CA . TRP A 1 91 ? -2.921 0.272 -5.469 1.00 98.38 91 TRP A CA 1
ATOM 699 C C . TRP A 1 91 ? -2.178 1.013 -6.588 1.00 98.38 91 TRP A C 1
ATOM 701 O O . TRP A 1 91 ? -1.095 0.598 -7.006 1.00 98.38 91 TRP A O 1
ATOM 711 N N . GLY A 1 92 ? -2.751 2.109 -7.093 1.00 98.50 92 GLY A N 1
ATOM 712 C CA . GLY A 1 92 ? -2.103 2.972 -8.080 1.00 98.50 92 GLY A CA 1
ATOM 713 C C . GLY A 1 92 ? -0.834 3.623 -7.538 1.00 98.50 92 GLY A C 1
ATOM 714 O O . GLY A 1 92 ? 0.206 3.608 -8.196 1.00 98.50 92 GLY A O 1
ATOM 715 N N . TYR A 1 93 ? -0.908 4.145 -6.315 1.00 98.50 93 TYR A N 1
ATOM 716 C CA . TYR A 1 93 ? 0.210 4.774 -5.628 1.00 98.50 93 TYR A CA 1
ATOM 717 C C . TYR A 1 93 ? 1.337 3.773 -5.364 1.00 98.50 93 TYR A C 1
ATOM 719 O O . TYR A 1 93 ? 2.498 4.045 -5.668 1.00 98.50 93 TYR A O 1
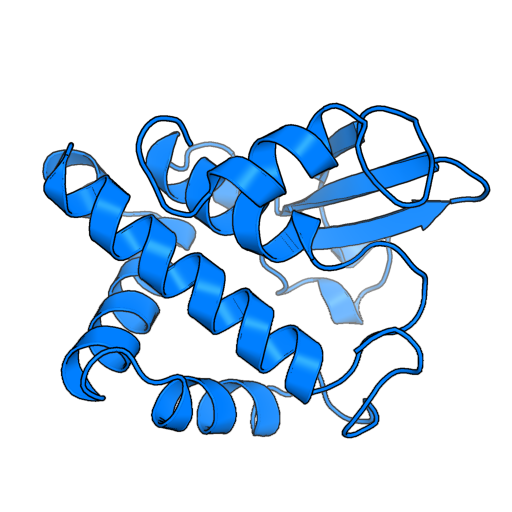ATOM 727 N N . GLU A 1 94 ? 0.991 2.574 -4.903 1.00 98.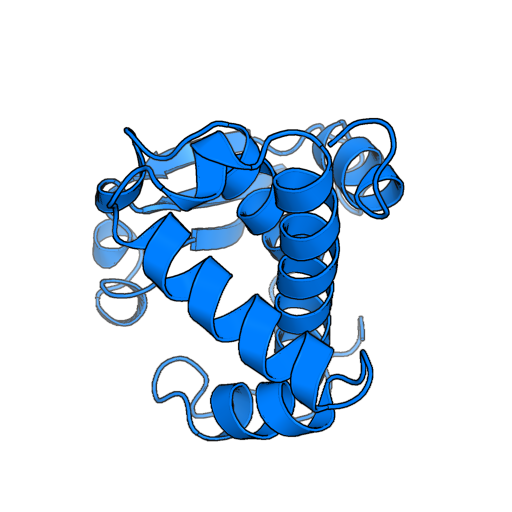50 94 GLU A N 1
ATOM 728 C CA . GLU A 1 94 ? 1.914 1.454 -4.744 1.00 98.50 94 GLU A CA 1
ATOM 729 C C . GLU A 1 94 ? 2.615 1.081 -6.059 1.00 98.50 94 GLU A C 1
ATOM 731 O O . GLU A 1 94 ? 3.834 0.883 -6.085 1.00 98.50 94 GLU A O 1
ATOM 736 N N . ALA A 1 95 ? 1.869 1.019 -7.167 1.00 98.62 95 ALA A N 1
ATOM 737 C CA . ALA A 1 95 ? 2.411 0.704 -8.485 1.00 98.62 95 ALA A CA 1
ATOM 738 C C . ALA A 1 95 ? 3.379 1.783 -9.000 1.00 98.62 95 ALA A C 1
ATOM 740 O O . ALA A 1 95 ? 4.426 1.451 -9.571 1.00 98.62 95 ALA A O 1
ATOM 741 N N . ASP A 1 96 ? 3.053 3.061 -8.796 1.00 98.62 96 ASP A N 1
ATOM 742 C CA . ASP A 1 96 ? 3.914 4.196 -9.138 1.00 98.62 96 ASP A CA 1
ATOM 743 C C . ASP A 1 96 ? 5.216 4.174 -8.323 1.00 98.62 96 ASP A C 1
ATOM 745 O O . ASP A 1 96 ? 6.318 4.181 -8.885 1.00 98.62 96 ASP A O 1
ATOM 749 N N . VAL A 1 97 ? 5.106 4.037 -6.998 1.00 98.62 97 VAL A N 1
ATOM 750 C CA . VAL A 1 97 ? 6.265 3.961 -6.100 1.00 98.62 97 VAL A CA 1
ATOM 751 C C . VAL A 1 97 ? 7.150 2.777 -6.472 1.00 98.62 97 VAL A C 1
ATOM 753 O O . VAL A 1 97 ? 8.363 2.950 -6.612 1.00 98.62 97 VAL A O 1
ATOM 756 N N . TRP A 1 98 ? 6.577 1.599 -6.727 1.00 98.62 98 TRP A N 1
ATOM 757 C CA . TRP A 1 98 ? 7.351 0.437 -7.161 1.00 98.62 98 TRP A CA 1
ATOM 758 C C . TRP A 1 98 ? 8.057 0.663 -8.498 1.00 98.62 98 TRP A C 1
ATOM 760 O O . TRP A 1 98 ? 9.214 0.274 -8.666 1.00 98.62 98 TRP A O 1
ATOM 770 N N . THR A 1 99 ? 7.400 1.328 -9.450 1.00 98.44 99 THR A N 1
ATOM 771 C CA . THR A 1 99 ? 8.005 1.674 -10.745 1.00 98.44 99 THR A CA 1
ATOM 772 C C . THR A 1 99 ? 9.254 2.538 -10.550 1.00 98.44 99 THR A C 1
ATOM 774 O O . THR A 1 99 ? 10.304 2.242 -11.125 1.00 98.44 99 THR A O 1
ATOM 777 N N . GLN A 1 100 ? 9.192 3.534 -9.663 1.00 98.44 100 GLN A N 1
ATOM 778 C CA . GLN A 1 100 ? 10.334 4.389 -9.327 1.00 98.44 100 GLN A CA 1
ATOM 779 C C . GLN A 1 100 ? 11.422 3.643 -8.540 1.00 98.44 100 GLN A C 1
ATOM 781 O O . GLN A 1 100 ? 12.611 3.847 -8.788 1.00 98.44 100 GLN A O 1
ATOM 786 N N . MET A 1 101 ? 11.047 2.757 -7.613 1.00 97.94 101 MET A N 1
ATOM 787 C CA . MET A 1 101 ? 12.010 1.959 -6.846 1.00 97.94 101 MET A CA 1
ATOM 788 C C . MET A 1 101 ? 12.812 1.018 -7.743 1.00 97.94 101 MET A C 1
ATOM 790 O O . MET A 1 101 ? 14.036 0.975 -7.640 1.00 97.94 101 MET A O 1
ATOM 794 N N . LYS A 1 102 ? 12.153 0.319 -8.673 1.00 96.06 102 LYS A N 1
ATOM 795 C CA . LYS A 1 102 ? 12.835 -0.549 -9.642 1.00 96.06 102 LYS A CA 1
ATOM 796 C C . LYS A 1 102 ? 13.757 0.215 -10.577 1.00 96.06 102 LYS A C 1
ATOM 798 O O . LYS A 1 102 ? 14.807 -0.302 -10.934 1.00 96.06 102 LYS A O 1
ATOM 803 N N . ALA A 1 103 ? 13.381 1.430 -10.974 1.00 96.50 103 ALA A N 1
ATOM 804 C CA . ALA A 1 103 ? 14.253 2.268 -11.790 1.00 96.50 103 ALA A CA 1
ATOM 805 C C . ALA A 1 103 ? 15.556 2.619 -11.048 1.00 96.50 103 ALA A C 1
ATOM 807 O O . ALA A 1 103 ? 16.616 2.677 -11.664 1.00 96.50 103 ALA A O 1
ATOM 808 N N . LYS A 1 104 ? 15.493 2.808 -9.721 1.00 96.00 104 LYS A N 1
ATOM 809 C CA . LYS A 1 104 ? 16.668 3.069 -8.874 1.00 96.00 104 LYS A CA 1
ATOM 810 C C . LYS A 1 104 ? 17.485 1.818 -8.568 1.00 96.00 104 LYS A C 1
ATOM 812 O O . LYS A 1 104 ? 18.709 1.883 -8.574 1.00 96.00 104 LYS A O 1
ATOM 817 N N . ASN A 1 105 ? 16.817 0.706 -8.278 1.00 96.50 105 ASN A N 1
ATOM 818 C CA . ASN A 1 105 ? 17.447 -0.577 -7.993 1.00 96.50 105 ASN A CA 1
ATOM 819 C C . ASN A 1 105 ? 16.756 -1.708 -8.778 1.00 96.50 105 ASN A C 1
ATOM 821 O O . ASN A 1 105 ? 15.862 -2.378 -8.251 1.00 96.50 105 ASN A O 1
ATOM 825 N N . PRO A 1 106 ? 17.183 -1.969 -10.027 1.00 96.12 106 PRO A N 1
ATOM 826 C CA . PRO A 1 106 ? 16.577 -3.009 -10.857 1.00 96.12 106 PRO A CA 1
ATOM 827 C C . PRO A 1 106 ? 16.698 -4.422 -10.273 1.00 96.12 106 PRO A C 1
ATOM 829 O O . PRO A 1 106 ? 15.856 -5.272 -10.558 1.00 96.12 106 PRO A O 1
ATOM 832 N N . MET A 1 107 ? 17.710 -4.681 -9.433 1.00 96.88 107 MET A N 1
ATOM 833 C CA . MET A 1 107 ? 17.916 -5.989 -8.797 1.00 96.88 107 MET A CA 1
ATOM 834 C C . MET A 1 107 ? 16.795 -6.344 -7.822 1.00 96.88 107 MET A C 1
ATOM 836 O O . MET A 1 107 ? 16.434 -7.515 -7.716 1.00 96.88 107 MET A O 1
ATOM 840 N N . ALA A 1 108 ? 16.175 -5.352 -7.175 1.00 95.56 108 ALA A N 1
ATOM 841 C CA . ALA A 1 108 ? 15.047 -5.593 -6.276 1.00 95.56 108 ALA A CA 1
ATOM 842 C C . ALA A 1 108 ? 13.871 -6.277 -6.995 1.00 95.56 108 ALA A C 1
ATOM 844 O O . ALA A 1 108 ? 13.176 -7.099 -6.405 1.00 95.56 108 ALA A O 1
ATOM 845 N N . ALA A 1 109 ? 13.675 -5.988 -8.287 1.00 94.56 109 ALA A N 1
ATOM 846 C CA . ALA A 1 109 ? 12.616 -6.588 -9.097 1.00 94.56 109 ALA A CA 1
ATOM 847 C C . ALA A 1 109 ? 12.852 -8.064 -9.444 1.00 94.56 109 ALA A C 1
ATOM 849 O O . ALA A 1 109 ? 11.909 -8.737 -9.860 1.00 94.56 109 ALA A O 1
ATOM 850 N N . GLN A 1 110 ? 14.099 -8.534 -9.332 1.00 94.81 110 GLN A N 1
ATOM 851 C CA . GLN A 1 110 ? 14.518 -9.889 -9.695 1.00 94.81 110 GLN A CA 1
ATOM 852 C C . GLN A 1 110 ? 14.461 -10.860 -8.512 1.00 94.81 110 GLN A C 1
ATOM 854 O O . GLN A 1 110 ? 14.474 -12.072 -8.716 1.00 94.81 110 GLN A O 1
ATOM 859 N N . ILE A 1 111 ? 14.378 -10.343 -7.283 1.00 95.38 111 ILE A N 1
ATOM 860 C CA . ILE A 1 111 ? 14.187 -11.158 -6.084 1.00 95.38 111 ILE A CA 1
ATOM 861 C C . ILE A 1 111 ? 12.783 -11.753 -6.150 1.00 95.38 111 ILE A C 1
ATOM 863 O O . ILE A 1 111 ? 11.799 -11.021 -6.082 1.00 95.38 111 ILE A O 1
ATOM 867 N N . GLN A 1 112 ? 12.689 -13.071 -6.301 1.00 94.25 112 GLN A N 1
ATOM 868 C CA . GLN A 1 112 ? 11.412 -13.772 -6.398 1.00 94.25 112 GLN A CA 1
ATOM 869 C C . GLN A 1 112 ? 10.794 -13.938 -5.012 1.00 94.25 112 GLN A C 1
ATOM 871 O O . GLN A 1 112 ? 11.299 -14.682 -4.172 1.00 94.25 112 GLN A O 1
ATOM 876 N N . CYS A 1 113 ? 9.699 -13.227 -4.769 1.00 96.25 113 CYS A N 1
ATOM 877 C CA . CYS A 1 113 ? 8.830 -13.443 -3.627 1.00 96.25 113 CYS A CA 1
ATOM 878 C C . CYS A 1 113 ? 7.403 -12.989 -3.974 1.00 96.25 113 CYS A C 1
ATOM 880 O O . CYS A 1 113 ? 7.213 -12.229 -4.930 1.00 96.25 113 CYS A O 1
ATOM 882 N N . PRO A 1 114 ? 6.389 -13.392 -3.187 1.00 97.12 114 PRO A N 1
ATOM 883 C CA . PRO A 1 114 ? 5.003 -13.046 -3.490 1.00 97.12 114 PRO A CA 1
ATOM 884 C C . PRO A 1 114 ? 4.769 -11.534 -3.668 1.00 97.12 114 PRO A C 1
ATOM 886 O O . PRO A 1 114 ? 4.012 -11.124 -4.549 1.00 97.12 114 PRO A O 1
ATOM 889 N N . LEU A 1 115 ? 5.448 -10.686 -2.879 1.00 98.06 115 LEU A N 1
ATOM 890 C CA . LEU A 1 115 ? 5.288 -9.233 -2.980 1.00 98.06 115 LEU A CA 1
ATOM 891 C C . LEU A 1 115 ? 5.870 -8.661 -4.277 1.00 98.06 115 LEU A C 1
ATOM 893 O O . LEU A 1 115 ? 5.208 -7.867 -4.941 1.00 98.06 115 LEU A O 1
ATOM 897 N N . THR A 1 116 ? 7.087 -9.050 -4.668 1.00 98.00 116 THR A N 1
ATOM 898 C CA . THR A 1 116 ? 7.717 -8.527 -5.893 1.00 98.00 116 THR A CA 1
ATOM 899 C C . THR A 1 116 ? 6.979 -8.989 -7.144 1.00 98.00 116 THR A C 1
ATOM 901 O O . THR A 1 116 ? 6.842 -8.209 -8.085 1.00 98.00 116 THR A O 1
ATOM 904 N N . GLU A 1 117 ? 6.433 -10.207 -7.155 1.00 97.44 117 GLU A N 1
ATOM 905 C CA . GLU A 1 117 ? 5.599 -10.724 -8.246 1.00 97.44 117 GLU A CA 1
ATOM 906 C C . GLU A 1 117 ? 4.305 -9.917 -8.419 1.00 97.44 117 GLU A C 1
ATOM 908 O O . GLU A 1 117 ? 3.993 -9.466 -9.533 1.00 97.44 117 GLU A O 1
ATOM 913 N N . ARG A 1 118 ? 3.583 -9.662 -7.317 1.00 97.25 118 ARG A N 1
ATOM 914 C CA . ARG A 1 118 ? 2.391 -8.800 -7.316 1.00 97.25 118 ARG A CA 1
ATOM 915 C C . ARG A 1 118 ? 2.741 -7.397 -7.800 1.00 97.25 118 ARG A C 1
ATOM 917 O O . ARG A 1 118 ? 2.128 -6.900 -8.745 1.00 97.25 118 ARG A O 1
ATOM 924 N N . LEU A 1 119 ? 3.760 -6.780 -7.209 1.00 98.31 119 LEU A N 1
ATOM 925 C CA . LEU A 1 119 ? 4.193 -5.427 -7.546 1.00 98.31 119 LEU A CA 1
ATOM 926 C C . LEU A 1 119 ? 4.642 -5.314 -9.012 1.00 98.31 119 LEU A C 1
ATOM 928 O O . LEU A 1 119 ? 4.298 -4.356 -9.706 1.00 98.31 119 LEU A O 1
ATOM 932 N N . ASN A 1 120 ? 5.364 -6.305 -9.538 1.00 98.19 120 ASN A N 1
ATOM 933 C CA . ASN A 1 120 ? 5.741 -6.359 -10.952 1.00 98.19 120 ASN A CA 1
ATOM 934 C C . ASN A 1 120 ? 4.526 -6.441 -11.877 1.00 98.19 120 ASN A C 1
ATOM 936 O O . ASN A 1 120 ? 4.541 -5.853 -12.959 1.00 98.19 120 ASN A O 1
ATOM 940 N N . THR A 1 121 ? 3.467 -7.127 -11.462 1.00 97.44 121 THR A N 1
ATOM 941 C CA . THR A 1 121 ? 2.202 -7.152 -12.199 1.00 97.44 121 THR A CA 1
ATOM 942 C C . THR A 1 121 ? 1.497 -5.799 -12.148 1.00 97.44 121 THR A C 1
ATOM 944 O O . THR A 1 121 ? 1.158 -5.270 -13.205 1.00 97.44 121 THR A O 1
ATOM 947 N N . LEU A 1 122 ? 1.376 -5.180 -10.970 1.00 97.69 122 LEU A N 1
ATOM 948 C CA . LEU A 1 122 ? 0.767 -3.853 -10.824 1.00 97.69 122 LEU A CA 1
ATOM 949 C C . LEU A 1 122 ? 1.499 -2.776 -11.627 1.00 97.69 122 LEU A C 1
ATOM 951 O O . LEU A 1 122 ? 0.872 -2.030 -12.372 1.00 97.69 122 LEU A O 1
ATOM 955 N N . SER A 1 123 ? 2.828 -2.736 -11.552 1.00 97.81 123 SER A N 1
ATOM 956 C CA . SER A 1 123 ? 3.643 -1.778 -12.307 1.00 97.81 123 SER A CA 1
ATOM 957 C C . SER A 1 123 ? 3.526 -1.978 -13.824 1.00 97.81 123 SER A C 1
ATOM 959 O O . SER A 1 123 ? 3.480 -0.992 -14.558 1.00 97.81 123 SER A O 1
ATOM 961 N N . ARG A 1 124 ? 3.389 -3.218 -14.323 1.00 97.69 124 ARG A N 1
ATOM 962 C CA . ARG A 1 124 ? 3.099 -3.461 -15.752 1.00 97.69 124 ARG A CA 1
ATOM 963 C C . ARG A 1 124 ? 1.730 -2.920 -16.151 1.00 97.69 124 ARG A C 1
ATOM 965 O O . ARG A 1 124 ? 1.632 -2.239 -17.165 1.00 97.69 124 ARG A O 1
ATOM 972 N N . LEU A 1 125 ? 0.694 -3.180 -15.353 1.00 97.31 125 LEU A N 1
ATOM 973 C CA . LEU A 1 125 ? -0.651 -2.662 -15.620 1.00 97.31 125 LEU A CA 1
ATOM 974 C C . LEU A 1 125 ? -0.658 -1.132 -15.623 1.00 97.31 125 LEU A C 1
ATOM 976 O O . LEU A 1 125 ? -1.135 -0.530 -16.581 1.00 97.31 125 LEU A O 1
ATOM 980 N N . PHE A 1 126 ? -0.047 -0.517 -14.612 1.00 97.88 126 PHE A N 1
ATOM 981 C CA . PHE A 1 126 ? 0.054 0.932 -14.476 1.00 97.88 126 PHE A CA 1
ATOM 982 C C . PHE A 1 126 ? 0.776 1.581 -15.662 1.00 97.88 126 PHE A C 1
ATOM 984 O O . PHE A 1 126 ? 0.250 2.500 -16.285 1.00 97.88 126 PHE A O 1
ATOM 991 N N . THR A 1 127 ? 1.949 1.065 -16.035 1.00 97.19 127 THR A N 1
ATOM 992 C CA . THR A 1 127 ? 2.729 1.606 -17.160 1.00 97.19 127 THR A CA 1
ATOM 993 C C . THR A 1 127 ? 2.054 1.360 -18.511 1.00 97.19 127 THR A C 1
ATOM 995 O O . THR A 1 127 ? 2.015 2.269 -19.338 1.00 97.19 127 THR A O 1
ATOM 998 N N . SER A 1 128 ? 1.441 0.189 -18.727 1.00 96.88 128 SER A N 1
ATOM 999 C CA . SER A 1 128 ? 0.681 -0.109 -19.955 1.00 96.88 128 SER A CA 1
ATOM 1000 C C . SER A 1 128 ? -0.558 0.774 -20.128 1.00 96.88 128 SER A C 1
ATOM 1002 O O . SER A 1 128 ? -0.935 1.098 -21.250 1.00 96.88 128 SER A O 1
ATOM 1004 N N . ALA A 1 129 ? -1.148 1.227 -19.020 1.00 96.31 129 ALA A N 1
ATOM 1005 C CA . ALA A 1 129 ? -2.268 2.158 -18.992 1.00 96.31 129 ALA A CA 1
ATOM 1006 C C . ALA A 1 129 ? -1.817 3.633 -18.994 1.00 96.31 129 ALA A C 1
ATOM 1008 O O . ALA A 1 129 ? -2.557 4.501 -18.528 1.00 96.31 129 ALA A O 1
ATOM 1009 N N . ASN A 1 130 ? -0.602 3.920 -19.476 1.00 96.19 130 ASN A N 1
ATOM 1010 C CA . ASN A 1 130 ? 0.005 5.252 -19.505 1.00 96.19 130 ASN A CA 1
ATOM 1011 C C . ASN A 1 130 ? -0.010 5.960 -18.135 1.00 96.19 130 ASN A C 1
ATOM 1013 O O . ASN A 1 130 ? -0.351 7.136 -18.036 1.00 96.19 130 ASN A O 1
ATOM 1017 N N . HIS A 1 131 ? 0.346 5.229 -17.076 1.00 95.94 131 HIS A N 1
ATOM 1018 C CA . HIS A 1 131 ? 0.393 5.724 -15.694 1.00 95.94 131 HIS A CA 1
ATOM 1019 C C . HIS A 1 131 ? -0.976 6.188 -15.160 1.00 95.94 131 HIS A C 1
ATOM 1021 O O . HIS A 1 131 ? -1.061 7.073 -14.312 1.00 95.94 131 HIS A O 1
ATOM 1027 N N . THR A 1 132 ? -2.063 5.576 -15.643 1.00 96.12 132 THR A N 1
ATOM 1028 C CA . THR A 1 132 ? -3.419 5.750 -15.098 1.00 96.12 132 THR A CA 1
ATOM 1029 C C . THR A 1 132 ? -3.851 4.521 -14.298 1.00 96.12 132 THR A C 1
ATOM 1031 O O . THR A 1 132 ? -3.377 3.407 -14.524 1.00 96.12 132 THR A O 1
ATOM 1034 N N . THR A 1 133 ? -4.801 4.693 -13.377 1.00 95.56 133 THR A N 1
ATOM 1035 C CA . THR A 1 133 ? -5.333 3.603 -12.540 1.00 95.56 133 THR A CA 1
ATOM 1036 C C . THR A 1 133 ? -6.465 2.815 -13.200 1.00 95.56 133 THR A C 1
ATOM 1038 O O . THR A 1 133 ? -7.045 1.946 -12.562 1.00 95.56 133 THR A O 1
ATOM 1041 N N . SER A 1 134 ? -6.774 3.048 -14.479 1.00 94.94 134 SER A N 1
ATOM 1042 C CA . SER A 1 134 ? -7.912 2.424 -15.179 1.00 94.94 134 SER A CA 1
ATOM 1043 C C . SER A 1 134 ? -7.913 0.888 -15.112 1.00 94.94 134 SER A C 1
ATOM 1045 O O . SER A 1 134 ? -8.920 0.281 -14.756 1.00 94.94 134 SER A O 1
ATOM 1047 N N . SER A 1 135 ? -6.771 0.247 -15.380 1.00 95.75 135 SER A N 1
ATOM 1048 C CA . SER A 1 135 ? -6.642 -1.218 -15.297 1.00 95.75 135 SER A CA 1
ATOM 1049 C C . SER A 1 135 ? -6.596 -1.733 -13.856 1.00 95.75 135 SER A C 1
ATOM 1051 O O . SER A 1 135 ? -7.109 -2.811 -13.566 1.00 95.75 135 SER A O 1
ATOM 1053 N N . ILE A 1 136 ? -6.009 -0.955 -12.944 1.00 97.31 136 ILE A N 1
ATOM 1054 C CA . ILE A 1 136 ? -5.939 -1.278 -11.513 1.00 97.31 136 ILE A CA 1
ATOM 1055 C C . ILE A 1 136 ? -7.334 -1.244 -10.887 1.00 97.31 136 ILE A C 1
ATOM 1057 O O . ILE A 1 136 ? -7.696 -2.162 -10.157 1.00 97.31 136 ILE A O 1
ATOM 1061 N N . ARG A 1 137 ? -8.149 -0.248 -11.244 1.00 97.19 137 ARG A N 1
ATOM 1062 C CA . ARG A 1 137 ? -9.541 -0.118 -10.810 1.00 97.19 137 ARG A CA 1
ATOM 1063 C C . ARG A 1 137 ? -10.338 -1.381 -11.115 1.00 97.19 137 ARG A C 1
ATOM 1065 O O . ARG A 1 137 ? -11.036 -1.886 -10.247 1.00 97.19 137 ARG A O 1
ATOM 1072 N N . ASN A 1 138 ? -10.189 -1.937 -12.319 1.00 95.69 138 ASN A N 1
ATOM 1073 C CA . ASN A 1 138 ? -10.867 -3.181 -12.688 1.00 95.69 138 ASN A CA 1
ATOM 1074 C C . ASN A 1 138 ? -10.469 -4.347 -11.769 1.00 95.69 138 ASN A C 1
ATOM 1076 O O . ASN A 1 138 ? -11.335 -5.117 -11.357 1.00 95.69 138 ASN A O 1
ATOM 1080 N N . LEU A 1 139 ? -9.183 -4.458 -11.407 1.00 95.38 139 LEU A N 1
ATOM 1081 C CA . LEU A 1 139 ? -8.725 -5.476 -10.460 1.00 95.38 139 LEU A CA 1
ATOM 1082 C C . LEU A 1 139 ? -9.335 -5.275 -9.075 1.00 95.38 139 LEU A C 1
ATOM 1084 O O . LEU A 1 139 ? -9.889 -6.228 -8.533 1.00 95.38 139 LEU A O 1
ATOM 1088 N N . VAL A 1 140 ? -9.290 -4.051 -8.544 1.00 96.56 140 VAL A N 1
ATOM 1089 C CA . VAL A 1 140 ? -9.860 -3.707 -7.233 1.00 96.56 140 VAL A CA 1
ATOM 1090 C C . VAL A 1 140 ? -11.350 -4.043 -7.184 1.00 96.56 140 VAL A C 1
ATOM 1092 O O . VAL A 1 140 ? -11.785 -4.770 -6.298 1.00 96.56 140 VAL A O 1
ATOM 1095 N N . TYR A 1 141 ? -12.124 -3.619 -8.183 1.00 96.56 141 TYR A N 1
ATOM 1096 C CA . TYR A 1 141 ? -13.571 -3.860 -8.236 1.00 96.56 141 TYR A CA 1
ATOM 1097 C C . TYR A 1 141 ? -13.934 -5.346 -8.376 1.00 96.56 141 TYR A C 1
ATOM 1099 O O . TYR A 1 141 ? -15.021 -5.758 -7.977 1.00 96.56 141 TYR A O 1
ATOM 1107 N N . SER A 1 142 ? -13.038 -6.155 -8.947 1.00 94.94 142 SER A N 1
ATOM 1108 C CA . SER A 1 142 ? -13.224 -7.604 -9.081 1.00 94.94 142 SER A CA 1
ATOM 1109 C C . SER A 1 142 ? -12.671 -8.416 -7.904 1.00 94.94 142 SER A C 1
ATOM 1111 O O . SER A 1 142 ? -12.896 -9.626 -7.849 1.00 94.94 142 SER A O 1
ATOM 1113 N N . ASN A 1 143 ? -11.945 -7.787 -6.973 1.00 93.25 143 ASN A N 1
ATOM 1114 C CA . ASN A 1 143 ? -11.283 -8.480 -5.875 1.00 93.25 143 ASN A CA 1
ATOM 1115 C C . ASN A 1 143 ? -12.321 -8.956 -4.839 1.00 93.25 143 ASN A C 1
ATOM 1117 O O . ASN A 1 143 ? -12.999 -8.126 -4.227 1.00 93.25 143 ASN A O 1
ATOM 1121 N N . PRO A 1 144 ? -12.429 -10.273 -4.573 1.00 91.75 144 PRO A N 1
ATOM 1122 C CA . PRO A 1 144 ? -13.370 -10.800 -3.588 1.00 91.75 144 PRO A CA 1
ATOM 1123 C C . PRO A 1 144 ? -13.180 -10.228 -2.178 1.00 91.75 144 PRO A C 1
ATOM 1125 O O . PRO A 1 144 ? -14.161 -10.112 -1.448 1.00 91.75 144 PRO A O 1
ATOM 1128 N N . GLY A 1 145 ? -11.950 -9.847 -1.811 1.00 89.81 145 GLY A N 1
ATOM 1129 C CA . GLY A 1 145 ? -11.637 -9.244 -0.513 1.00 89.81 145 GLY A CA 1
ATOM 1130 C C . GLY A 1 145 ? -12.254 -7.858 -0.305 1.00 89.81 145 GLY A C 1
ATOM 1131 O O . GLY A 1 145 ? -12.457 -7.451 0.832 1.00 89.81 145 GLY A O 1
ATOM 1132 N N . TYR A 1 146 ? -12.613 -7.158 -1.384 1.00 92.62 146 TYR A N 1
ATOM 1133 C CA . TYR A 1 146 ? -13.244 -5.833 -1.341 1.00 92.62 146 TYR A CA 1
ATOM 1134 C C . TYR A 1 146 ? -14.751 -5.885 -1.611 1.00 92.62 146 TYR A C 1
ATOM 1136 O O . TYR A 1 146 ? -15.415 -4.858 -1.783 1.00 92.62 146 TYR A O 1
ATOM 1144 N N . LYS A 1 147 ? -15.326 -7.092 -1.656 1.00 91.44 147 LYS A N 1
ATOM 1145 C CA . LYS A 1 147 ? -16.753 -7.276 -1.895 1.00 91.44 147 LYS A CA 1
ATOM 1146 C C . LYS A 1 147 ? -17.564 -6.617 -0.778 1.00 91.44 147 LYS A C 1
ATOM 1148 O O . LYS A 1 147 ? -17.442 -6.975 0.387 1.00 91.44 147 LYS A O 1
ATOM 1153 N N . GLY A 1 148 ? -18.460 -5.714 -1.167 1.00 92.00 148 GLY A N 1
ATOM 1154 C CA . GLY A 1 148 ? -19.353 -5.017 -0.241 1.00 92.00 148 GLY A CA 1
ATOM 1155 C C . GLY A 1 148 ? -18.822 -3.677 0.266 1.00 92.00 148 GLY A C 1
ATOM 1156 O O . GLY A 1 148 ? -19.564 -2.990 0.966 1.00 92.00 148 GLY A O 1
ATOM 1157 N N . LEU A 1 149 ? -17.604 -3.268 -0.113 1.00 94.56 149 LEU A N 1
ATOM 1158 C CA . LEU A 1 149 ? -17.153 -1.898 0.127 1.00 94.56 149 LEU A CA 1
ATOM 1159 C C . LEU A 1 149 ? -18.009 -0.893 -0.667 1.00 94.56 149 LEU A C 1
ATOM 1161 O O . LEU A 1 149 ? -18.422 -1.187 -1.797 1.00 94.56 149 LEU A O 1
ATOM 1165 N N . PRO A 1 150 ? -18.280 0.301 -0.109 1.00 96.12 150 PRO A N 1
ATOM 1166 C CA . PRO A 1 150 ? -18.898 1.383 -0.861 1.00 96.12 150 PRO A CA 1
ATOM 1167 C C . PRO A 1 150 ? -17.953 1.885 -1.961 1.00 96.12 150 PRO A C 1
ATOM 1169 O O . PRO A 1 150 ? -16.742 1.662 -1.924 1.00 96.12 150 PRO A O 1
ATOM 1172 N N . ILE A 1 151 ? -18.503 2.612 -2.938 1.00 95.69 151 ILE A N 1
ATOM 1173 C CA . ILE A 1 151 ? -17.688 3.238 -3.992 1.00 95.69 151 ILE A CA 1
ATOM 1174 C C . ILE A 1 151 ? -16.761 4.300 -3.382 1.00 95.69 151 ILE A C 1
ATOM 1176 O O . ILE A 1 151 ? -15.571 4.287 -3.668 1.00 95.69 151 ILE A O 1
ATOM 1180 N N . HIS A 1 152 ? -17.293 5.152 -2.500 1.00 94.19 152 HIS A N 1
ATOM 1181 C CA . HIS A 1 152 ? -16.561 6.226 -1.819 1.00 94.19 152 HIS A CA 1
ATOM 1182 C C . HIS A 1 152 ? -16.697 6.116 -0.298 1.00 94.19 152 HIS A C 1
ATOM 1184 O O . HIS A 1 152 ? -17.744 5.692 0.205 1.00 94.19 152 HIS A O 1
ATOM 1190 N N . SER A 1 153 ? -15.657 6.529 0.424 1.00 89.94 153 SER A N 1
ATOM 1191 C CA . SER A 1 153 ? -15.631 6.688 1.881 1.00 89.94 153 SER A CA 1
ATOM 1192 C C . SER A 1 153 ? -15.645 8.191 2.214 1.00 89.94 153 SER A C 1
ATOM 1194 O O . SER A 1 153 ? -15.186 9.000 1.419 1.00 89.94 153 SER A O 1
ATOM 1196 N N . PRO A 1 154 ? -16.174 8.635 3.371 1.00 79.81 154 PRO A N 1
ATOM 1197 C CA . PRO A 1 154 ? -16.214 10.061 3.733 1.00 79.81 154 PRO A CA 1
ATOM 1198 C C . PRO A 1 154 ? -14.852 10.778 3.733 1.00 79.81 154 PRO A C 1
ATOM 1200 O O . PRO A 1 154 ? -14.816 12.005 3.662 1.00 79.81 154 PRO A O 1
ATOM 1203 N N . GLY A 1 155 ? -13.753 10.025 3.851 1.00 69.88 155 GLY A N 1
ATOM 1204 C CA . GLY A 1 155 ? -12.380 10.524 3.794 1.00 69.88 155 GLY A CA 1
ATOM 1205 C C . GLY A 1 155 ? -11.737 10.506 2.401 1.00 69.88 155 GLY A C 1
ATOM 1206 O O . GLY A 1 155 ? -10.587 10.939 2.300 1.00 69.88 155 GLY A O 1
ATOM 1207 N N . PHE A 1 156 ? -12.438 10.025 1.361 1.00 68.31 156 PHE A N 1
ATOM 1208 C CA . PHE A 1 156 ? -11.887 9.810 0.018 1.00 68.31 156 PHE A CA 1
ATOM 1209 C C . PHE A 1 156 ? -12.842 10.173 -1.135 1.00 68.31 156 PHE A C 1
ATOM 1211 O O . PHE A 1 156 ? -13.919 9.545 -1.282 1.00 68.31 156 PHE A O 1
#

Sequence (156 aa):
MDGTSASWAKKAILGNNASGLPMKLEFKNLADISPDYANFDALGWKKGKQLYIFINNKHQNAPAEALASLLSHEAVHQDELCSLEEETYAWGYEADVWTQMKAKNPMAAQIQCPLTERLNTLSRLFTSANHTTSSIRNLVYSNPGYKGLPIHSPGF

Foldseek 3Di:
DPPFPLPVLVVLCCQPAPLSHHAAEEEDQCVVVPVLCNPPQWAFDDDPSHIYIYGYNQCPPQDPQLVSLLSSLSSLDRDPADALVSNLVSLLSSLRSSLVSCVVPVVSLVPDGPSSVVSVVSVVQCVVVVNDSPSVSVVSVPDPSCPPHHNDDPSD

Secondary structure (DSSP, 8-state):
-TTSTTHHHHHHHTT-STTSSPPEEEEE-GGGT-GGGTT-SEEEEEETTEEEEEEEGGGTTS-HHHHHHHHHHHTS--SS---HHHHHHHHHHHHHHHHHHHHH-GGGGGS-SHHHHHHHHHHHHHHHTTT-SHHHHHHHHH-GGGTT--S--TT-

Radius of gyration: 14.64 Å; chains: 1; bounding box: 37×29×39 Å